Protein AF-A0A9D6J3Z9-F1 (afdb_monomer_lite)
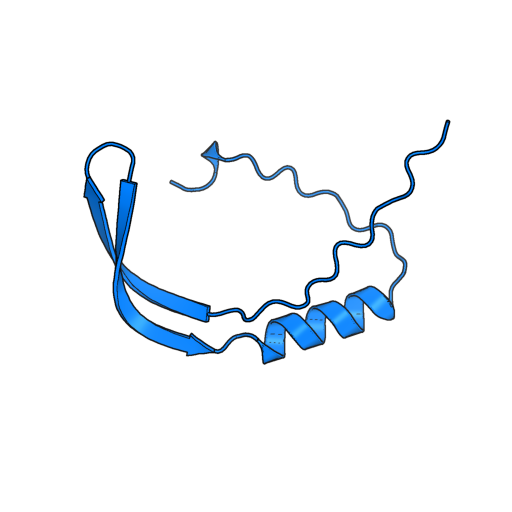
Foldseek 3Di:
DDPDPPPPPPPDWDKDFDADWDDDPPDIDGPGPDIDGCVVVVVVVVVVCVVDPDPDPPDPDDPVVPD

Sequence (67 aa):
MWFTSRRAGISAVLLGVAGRLLREGQVIHIVAERLSDLTSLLRHLEADGAAGKTAAPSLPVAVRDFH

pLDDT: mean 73.28, std 19.32, range [35.91, 96.5]

Structure (mmCIF, N/CA/C/O backbone):
data_AF-A0A9D6J3Z9-F1
#
_entry.id   AF-A0A9D6J3Z9-F1
#
loop_
_atom_site.group_PDB
_atom_site.id
_atom_site.type_symbol
_atom_site.label_atom_id
_atom_site.label_alt_id
_atom_site.label_comp_id
_atom_site.label_asym_id
_atom_site.label_entity_id
_atom_site.label_seq_id
_atom_site.pdbx_PDB_ins_code
_atom_site.Cartn_x
_atom_site.Cartn_y
_atom_site.Cartn_z
_atom_site.occupancy
_atom_site.B_iso_or_equiv
_atom_site.auth_seq_id
_atom_site.auth_comp_id
_atom_site.auth_asym_id
_atom_site.auth_atom_id
_atom_site.pdbx_PDB_model_num
ATOM 1 N N . MET A 1 1 ? 35.163 4.786 6.132 1.00 35.91 1 MET A N 1
ATOM 2 C CA . MET A 1 1 ? 34.323 3.576 6.000 1.00 35.91 1 MET A CA 1
ATOM 3 C C . MET A 1 1 ? 33.065 3.990 5.249 1.00 35.91 1 MET A C 1
ATO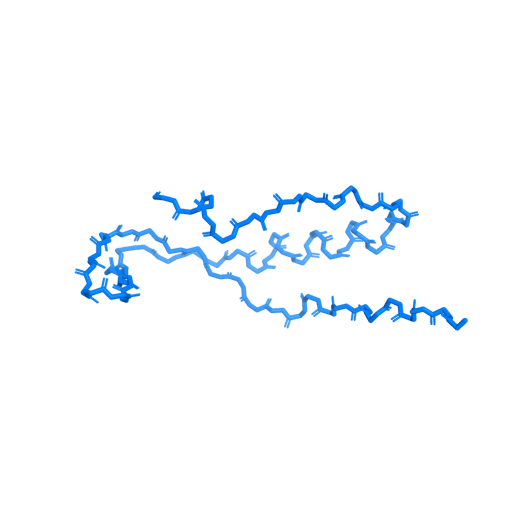M 5 O O . MET A 1 1 ? 32.292 4.769 5.784 1.00 35.91 1 MET A O 1
ATOM 9 N N . TRP A 1 2 ? 32.952 3.637 3.967 1.00 36.19 2 TRP A N 1
ATOM 10 C CA . TRP A 1 2 ? 31.861 4.098 3.099 1.00 36.19 2 TRP A CA 1
ATOM 11 C C . TRP A 1 2 ? 30.642 3.190 3.279 1.00 36.19 2 TRP A C 1
ATOM 13 O O . TRP A 1 2 ? 30.772 1.969 3.210 1.00 36.19 2 TRP A O 1
ATOM 23 N N . PHE A 1 3 ? 29.471 3.786 3.514 1.00 43.69 3 PHE A N 1
ATOM 24 C CA . PHE A 1 3 ? 28.194 3.081 3.462 1.00 43.69 3 PHE A CA 1
ATOM 25 C C . PHE A 1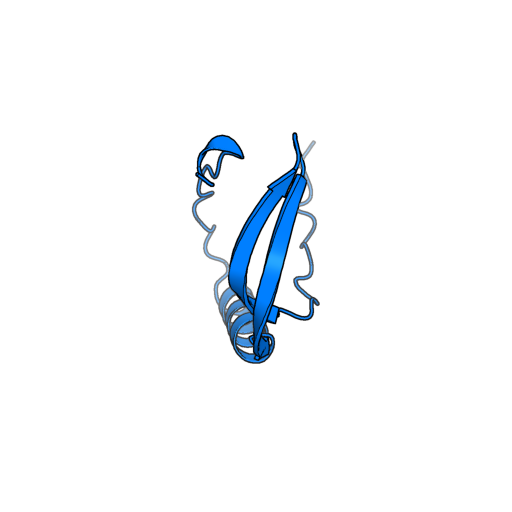 3 ? 27.961 2.629 2.019 1.00 43.69 3 PHE A C 1
ATOM 27 O O . PHE A 1 3 ? 27.734 3.439 1.123 1.00 43.69 3 PHE A O 1
ATOM 34 N N . THR A 1 4 ? 28.049 1.324 1.782 1.00 52.47 4 THR A N 1
ATOM 35 C CA . THR A 1 4 ? 27.554 0.701 0.560 1.00 52.47 4 THR A CA 1
ATOM 36 C C . THR A 1 4 ? 26.046 0.918 0.508 1.00 52.47 4 THR A C 1
ATOM 38 O O . THR A 1 4 ? 25.303 0.346 1.306 1.00 52.47 4 THR A O 1
ATOM 41 N N . SER A 1 5 ? 25.579 1.777 -0.403 1.00 52.59 5 SER A N 1
ATOM 42 C CA . SER A 1 5 ? 24.152 1.931 -0.683 1.00 52.59 5 SER A CA 1
ATOM 43 C C . SER A 1 5 ? 23.592 0.561 -1.045 1.00 52.59 5 SER A C 1
ATOM 45 O O . SER A 1 5 ? 23.848 0.042 -2.134 1.00 52.59 5 SER A O 1
ATOM 47 N N . ARG A 1 6 ? 22.862 -0.058 -0.110 1.00 51.50 6 ARG A N 1
ATOM 48 C CA . ARG A 1 6 ? 22.073 -1.251 -0.401 1.00 51.50 6 ARG A CA 1
ATOM 49 C C . ARG A 1 6 ? 21.077 -0.811 -1.457 1.00 51.50 6 ARG A C 1
ATOM 51 O O . ARG A 1 6 ? 20.203 0.003 -1.177 1.00 51.50 6 ARG A O 1
ATOM 58 N N . ARG A 1 7 ? 21.255 -1.296 -2.681 1.00 53.25 7 ARG A N 1
ATOM 59 C CA . ARG A 1 7 ? 20.252 -1.183 -3.732 1.00 53.25 7 ARG A CA 1
ATOM 60 C C . ARG A 1 7 ? 19.014 -1.889 -3.186 1.00 53.25 7 ARG A C 1
ATOM 62 O O . ARG A 1 7 ? 18.968 -3.115 -3.174 1.00 53.25 7 ARG A O 1
ATOM 69 N N . ALA A 1 8 ? 18.085 -1.129 -2.614 1.00 55.78 8 ALA A N 1
ATOM 70 C CA . ALA A 1 8 ? 16.792 -1.648 -2.217 1.00 55.78 8 ALA A CA 1
ATOM 71 C C . ALA A 1 8 ? 16.099 -2.026 -3.524 1.00 55.78 8 ALA A C 1
ATOM 73 O O . ALA A 1 8 ? 15.642 -1.155 -4.257 1.00 55.78 8 ALA A O 1
ATOM 74 N N . GLY A 1 9 ? 16.163 -3.307 -3.890 1.00 54.59 9 GLY A N 1
ATOM 75 C CA . GLY A 1 9 ? 15.428 -3.814 -5.037 1.00 54.59 9 GLY A CA 1
ATOM 76 C C . GLY A 1 9 ? 13.955 -3.548 -4.782 1.00 54.59 9 GLY A C 1
ATOM 77 O O . GLY A 1 9 ? 13.404 -4.054 -3.805 1.00 54.59 9 GLY A O 1
ATOM 78 N N . ILE A 1 10 ? 13.329 -2.734 -5.627 1.00 56.47 10 ILE A N 1
ATOM 79 C CA . ILE A 1 10 ? 11.894 -2.467 -5.552 1.00 56.47 10 ILE A CA 1
ATOM 80 C C . ILE A 1 10 ? 11.183 -3.580 -6.336 1.00 56.47 10 ILE A C 1
ATOM 82 O O . ILE A 1 10 ? 10.397 -3.334 -7.240 1.00 56.47 10 ILE A O 1
ATOM 86 N N . SER A 1 11 ? 11.469 -4.844 -6.002 1.00 59.41 11 SER A N 1
ATOM 87 C CA . SER A 1 11 ? 10.719 -5.984 -6.533 1.00 59.41 11 SER A CA 1
ATOM 88 C C . SER A 1 11 ? 9.506 -6.229 -5.635 1.00 59.41 11 SER A C 1
ATOM 90 O O . SER A 1 11 ? 9.463 -7.181 -4.854 1.00 59.41 11 SER A O 1
ATOM 92 N N . ALA A 1 12 ? 8.544 -5.312 -5.686 1.00 71.19 12 ALA A N 1
ATOM 93 C CA . ALA A 1 12 ? 7.309 -5.379 -4.915 1.00 71.19 12 ALA A CA 1
ATOM 94 C C . ALA A 1 12 ? 6.096 -5.386 -5.852 1.00 71.19 12 ALA A C 1
ATOM 96 O O . ALA A 1 12 ? 6.128 -4.821 -6.945 1.00 71.19 12 ALA A O 1
ATOM 97 N N . VAL A 1 13 ? 5.016 -6.027 -5.410 1.00 81.94 13 VAL A N 1
ATOM 98 C CA . VAL A 1 13 ? 3.682 -5.811 -5.980 1.00 81.94 13 VAL A CA 1
ATOM 99 C C . VAL A 1 13 ? 3.134 -4.536 -5.346 1.00 81.94 13 VAL A C 1
ATOM 101 O O . VAL A 1 13 ? 3.184 -4.397 -4.122 1.00 81.94 13 VAL A O 1
ATOM 104 N N . LEU A 1 14 ? 2.636 -3.605 -6.161 1.00 88.44 14 LEU A N 1
ATOM 105 C CA . LEU A 1 14 ? 2.048 -2.357 -5.678 1.00 88.44 14 LEU A CA 1
ATOM 106 C C . LEU A 1 14 ? 0.554 -2.346 -5.966 1.00 88.44 14 LEU A C 1
ATOM 108 O O . LEU A 1 14 ? 0.134 -2.421 -7.118 1.00 88.44 14 LEU A O 1
ATOM 112 N N . LEU A 1 15 ? -0.236 -2.199 -4.909 1.00 91.75 15 LEU A N 1
ATOM 113 C CA . LEU A 1 15 ? -1.686 -2.126 -4.989 1.00 91.75 15 LEU A CA 1
ATOM 114 C C . LEU A 1 15 ? -2.156 -0.748 -4.521 1.00 91.75 15 LEU A C 1
ATOM 116 O O . LEU A 1 15 ? -1.883 -0.339 -3.395 1.00 91.75 15 LEU A O 1
ATOM 120 N N . GLY A 1 16 ? -2.879 -0.040 -5.382 1.00 92.94 16 GLY A N 1
ATOM 121 C CA . GLY A 1 16 ? -3.659 1.127 -4.993 1.00 92.94 16 GLY A C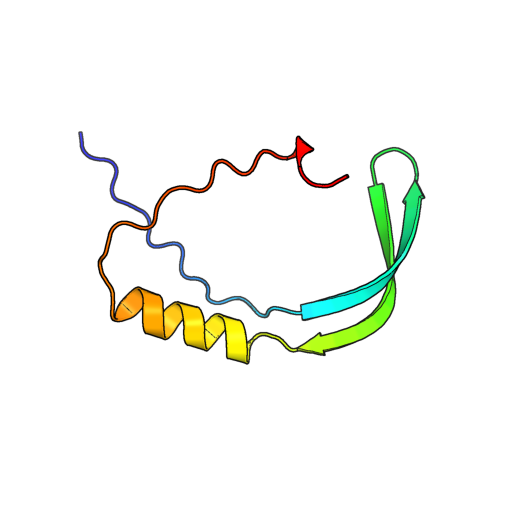A 1
ATOM 122 C C . GLY A 1 16 ? -4.978 0.684 -4.366 1.00 92.94 16 GLY A C 1
ATOM 123 O O . GLY A 1 16 ? -5.676 -0.160 -4.928 1.00 92.94 16 GLY A O 1
ATOM 124 N N . VAL A 1 17 ? -5.329 1.264 -3.220 1.00 94.25 17 VAL A N 1
ATOM 125 C CA . VAL A 1 17 ? -6.589 0.994 -2.516 1.00 94.25 17 VAL A CA 1
ATOM 126 C C . VAL A 1 17 ? -7.363 2.297 -2.376 1.00 94.25 17 VAL A C 1
ATOM 128 O O . VAL A 1 17 ? -6.834 3.276 -1.854 1.00 94.25 17 VAL A O 1
ATOM 131 N N . ALA A 1 18 ? -8.621 2.300 -2.813 1.00 93.19 18 ALA A N 1
ATOM 132 C CA . ALA A 1 18 ? -9.566 3.377 -2.542 1.00 93.19 18 ALA A CA 1
ATOM 133 C C . ALA A 1 18 ? -10.757 2.822 -1.759 1.00 93.19 18 ALA A C 1
ATOM 135 O O . ALA A 1 18 ? -11.276 1.745 -2.066 1.00 93.19 18 ALA A O 1
ATOM 136 N N . GLY A 1 19 ? -11.183 3.550 -0.734 1.00 94.31 19 GLY A N 1
ATOM 137 C CA . GLY A 1 19 ? -12.277 3.130 0.123 1.00 94.31 19 GLY A CA 1
ATOM 138 C C . GLY A 1 19 ? -12.390 3.993 1.367 1.00 94.31 19 GLY A C 1
ATOM 139 O O . GLY A 1 19 ? -11.784 5.063 1.458 1.00 94.31 19 GLY A O 1
ATOM 140 N N . ARG A 1 20 ? -13.174 3.522 2.333 1.00 94.62 20 ARG A N 1
ATOM 141 C CA . ARG A 1 20 ? -13.434 4.262 3.571 1.00 94.62 20 ARG A CA 1
ATOM 142 C C . ARG A 1 20 ? -12.351 3.999 4.605 1.00 94.62 20 ARG A C 1
ATOM 144 O O . ARG A 1 20 ? -11.976 2.853 4.842 1.00 94.62 20 ARG A O 1
ATOM 151 N N . LEU A 1 21 ? -11.890 5.071 5.238 1.00 94.88 21 LEU A N 1
ATOM 152 C CA . LEU A 1 21 ? -10.906 5.022 6.309 1.00 94.88 21 LEU A CA 1
ATOM 153 C C . LEU A 1 21 ? -11.612 4.879 7.659 1.00 94.88 21 LEU A C 1
ATOM 155 O O . LEU A 1 21 ? -12.523 5.646 7.971 1.00 94.88 21 LEU A O 1
ATOM 159 N N . LEU A 1 22 ? -11.177 3.916 8.461 1.00 94.19 22 LEU A N 1
ATOM 160 C CA . LEU A 1 22 ? -11.616 3.723 9.838 1.00 94.19 22 LEU A CA 1
ATOM 161 C C . LEU A 1 22 ? -10.392 3.781 10.748 1.00 94.19 22 LEU A C 1
ATOM 163 O O . LEU A 1 22 ? -9.331 3.265 10.404 1.00 94.19 22 LEU A O 1
ATOM 167 N N . ARG A 1 23 ? -10.532 4.399 11.919 1.00 93.19 23 ARG A N 1
ATOM 168 C CA . ARG A 1 23 ? -9.451 4.501 12.901 1.00 93.19 23 ARG A CA 1
ATOM 169 C C . ARG A 1 23 ? -9.869 3.832 14.198 1.00 93.19 23 ARG A C 1
ATOM 171 O O . ARG A 1 23 ? -10.848 4.246 14.811 1.00 93.19 23 ARG A O 1
ATOM 178 N N . GLU A 1 24 ? -9.082 2.858 14.632 1.00 92.75 24 GLU A N 1
ATOM 179 C CA . GLU A 1 24 ? -9.262 2.170 15.906 1.00 92.75 24 GLU A CA 1
ATOM 180 C C . GLU A 1 24 ? -7.990 2.333 16.743 1.00 92.75 24 GLU A C 1
ATOM 182 O O . GLU A 1 24 ? -6.968 1.678 16.534 1.00 92.75 24 GLU A O 1
ATOM 187 N N . GLY A 1 25 ? -8.017 3.306 17.657 1.00 94.06 25 GLY A N 1
ATOM 188 C CA . GLY A 1 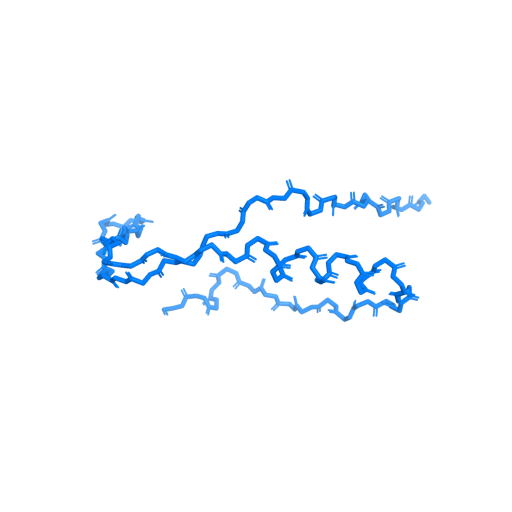25 ? -6.845 3.694 18.439 1.00 94.06 25 GLY A CA 1
ATOM 189 C C . GLY A 1 25 ? -5.675 4.146 17.553 1.00 94.06 25 GLY A C 1
ATOM 190 O O . GLY A 1 25 ? -5.704 5.236 16.970 1.00 94.06 25 GLY A O 1
ATOM 191 N N . GLN A 1 26 ? -4.633 3.310 17.494 1.00 93.94 26 GLN A N 1
ATOM 192 C CA . GLN A 1 26 ? -3.406 3.540 16.717 1.00 93.94 26 GLN A CA 1
ATOM 193 C C . GLN A 1 26 ? -3.397 2.818 15.362 1.00 93.94 26 GLN A C 1
ATOM 195 O O . GLN A 1 26 ? -2.424 2.937 14.620 1.00 93.94 26 GLN A O 1
ATOM 200 N N . VAL A 1 27 ? -4.453 2.072 15.031 1.00 94.00 27 VAL A N 1
ATOM 201 C CA . VAL A 1 27 ? -4.554 1.336 13.769 1.00 94.00 27 VAL A CA 1
ATOM 202 C C . VAL A 1 27 ? -5.475 2.085 12.813 1.00 94.00 27 VAL A C 1
ATOM 204 O O . VAL A 1 27 ? -6.563 2.532 13.184 1.00 94.00 27 VAL A O 1
ATOM 207 N N . ILE A 1 28 ? -5.023 2.228 11.568 1.00 92.44 28 ILE A N 1
ATOM 208 C CA . ILE A 1 28 ? -5.830 2.733 10.460 1.00 92.44 28 ILE A CA 1
ATOM 209 C C . ILE A 1 28 ? -6.236 1.536 9.605 1.00 92.44 28 ILE A C 1
ATOM 211 O O . ILE A 1 28 ? -5.387 0.813 9.085 1.00 92.44 28 ILE A O 1
ATOM 215 N N . HIS A 1 29 ? -7.539 1.349 9.448 1.00 91.88 29 HIS A N 1
ATOM 216 C CA . HIS A 1 29 ? -8.129 0.366 8.555 1.00 91.88 29 HIS A CA 1
ATOM 217 C C . HIS A 1 29 ? -8.666 1.071 7.315 1.00 91.88 29 HIS A C 1
ATOM 219 O O . HIS A 1 29 ? -9.244 2.154 7.399 1.00 91.88 29 HIS A O 1
ATOM 225 N N . ILE A 1 30 ? -8.522 0.429 6.161 1.00 91.81 30 ILE A N 1
ATOM 226 C CA . ILE A 1 30 ? -9.160 0.868 4.923 1.00 91.81 30 ILE A CA 1
ATOM 227 C C . ILE A 1 30 ? -10.127 -0.231 4.505 1.00 91.81 30 ILE A C 1
ATOM 229 O O . ILE A 1 30 ? -9.714 -1.349 4.195 1.00 91.81 30 ILE A O 1
ATOM 233 N N . VAL A 1 31 ? -11.420 0.083 4.496 1.00 95.00 31 VAL A N 1
ATOM 234 C CA . VAL A 1 31 ? -12.437 -0.784 3.900 1.00 95.00 31 VAL A CA 1
ATOM 235 C C . VAL A 1 31 ? -12.375 -0.565 2.397 1.00 95.00 31 VAL A C 1
ATOM 237 O O . VAL A 1 31 ? -12.880 0.437 1.893 1.00 95.00 31 VAL A O 1
ATOM 240 N N . ALA A 1 32 ? -11.690 -1.469 1.698 1.00 95.19 32 ALA A N 1
ATOM 241 C CA . ALA A 1 32 ? -11.454 -1.355 0.268 1.00 95.19 32 ALA A CA 1
ATOM 242 C C . ALA A 1 32 ? -12.766 -1.446 -0.525 1.00 95.19 32 ALA A C 1
ATOM 244 O O . ALA A 1 32 ? -13.495 -2.432 -0.439 1.00 95.19 32 ALA A O 1
ATOM 245 N N . GLU A 1 33 ? -13.032 -0.428 -1.335 1.00 96.50 33 GLU A N 1
ATOM 246 C CA . GLU A 1 33 ? -14.142 -0.406 -2.296 1.00 96.50 33 GLU A CA 1
ATOM 247 C C . GLU A 1 33 ? -13.624 -0.633 -3.720 1.00 96.50 33 GLU A C 1
ATOM 249 O O . GLU A 1 33 ? -14.326 -1.171 -4.576 1.00 96.50 33 GLU A O 1
ATOM 254 N N . ARG A 1 34 ? -12.367 -0.254 -3.972 1.00 94.94 34 ARG A N 1
ATOM 255 C CA . ARG A 1 34 ? -11.674 -0.476 -5.237 1.00 94.94 34 ARG A CA 1
ATOM 256 C C . ARG A 1 34 ? -10.206 -0.794 -4.999 1.00 94.94 34 ARG A C 1
ATOM 258 O O . ARG A 1 34 ? -9.543 -0.143 -4.193 1.00 94.94 34 ARG A O 1
ATOM 265 N N . LEU A 1 35 ? -9.712 -1.756 -5.770 1.00 95.50 35 LEU A N 1
ATOM 266 C CA . LEU A 1 35 ? -8.309 -2.138 -5.836 1.00 95.50 35 LEU A CA 1
ATOM 267 C C . LEU A 1 35 ? -7.802 -1.929 -7.262 1.00 95.50 35 LEU A C 1
ATOM 269 O O . LEU A 1 35 ? -8.481 -2.305 -8.219 1.00 95.50 35 LEU A O 1
ATOM 273 N N . SER A 1 36 ? -6.616 -1.348 -7.388 1.00 94.94 36 SER A N 1
ATOM 274 C CA . SER A 1 36 ? -5.936 -1.143 -8.667 1.00 94.94 36 SER A CA 1
ATOM 275 C C . SER A 1 36 ? -4.530 -1.711 -8.578 1.00 94.94 36 SER A C 1
ATOM 277 O O . SER A 1 36 ? -3.777 -1.342 -7.680 1.00 94.94 36 SER A O 1
ATOM 279 N N . ASP A 1 37 ? -4.154 -2.580 -9.512 1.00 92.75 37 ASP A N 1
ATOM 280 C CA . ASP A 1 37 ? -2.765 -3.017 -9.638 1.00 92.75 37 ASP A CA 1
ATOM 281 C C . ASP A 1 37 ? -1.936 -1.898 -10.282 1.00 92.75 37 ASP A C 1
ATOM 283 O O . ASP A 1 37 ? -2.214 -1.458 -11.399 1.00 92.75 37 ASP A O 1
ATOM 287 N N . LEU A 1 38 ? -0.934 -1.416 -9.551 1.00 92.19 38 LEU A N 1
ATOM 288 C CA . LEU A 1 38 ? -0.014 -0.358 -9.968 1.00 92.19 38 LEU A CA 1
ATOM 289 C C . LEU A 1 38 ? 1.411 -0.897 -10.158 1.00 92.19 38 LEU A C 1
ATOM 291 O O . LEU A 1 38 ? 2.355 -0.124 -10.330 1.00 92.19 38 LEU A O 1
ATOM 295 N N . THR A 1 39 ? 1.586 -2.220 -10.144 1.00 88.75 39 THR A N 1
ATOM 296 C CA . THR A 1 39 ? 2.895 -2.876 -10.259 1.00 88.75 39 THR A CA 1
ATOM 297 C C . THR A 1 39 ? 3.598 -2.513 -11.566 1.00 88.75 39 THR A C 1
ATOM 299 O O . THR A 1 39 ? 4.816 -2.360 -11.587 1.00 88.75 39 THR A O 1
ATOM 302 N N . SER A 1 40 ? 2.859 -2.319 -12.661 1.00 86.88 40 SER A N 1
ATOM 303 C CA . SER A 1 40 ? 3.432 -1.885 -13.942 1.00 86.88 40 SER A CA 1
ATOM 304 C C . SER A 1 40 ? 4.061 -0.491 -13.862 1.00 86.88 40 SER A C 1
ATOM 306 O O . SER A 1 40 ? 5.167 -0.292 -14.359 1.00 86.88 40 SER A O 1
ATOM 308 N N . LEU A 1 41 ? 3.405 0.452 -13.179 1.00 86.88 41 LEU A N 1
ATOM 309 C CA . LEU A 1 41 ? 3.935 1.799 -12.959 1.00 86.88 41 LEU A CA 1
ATOM 310 C C . LEU A 1 41 ? 5.191 1.760 -12.083 1.00 86.88 41 LEU A C 1
ATOM 312 O O . LEU A 1 41 ? 6.169 2.439 -12.384 1.00 86.88 41 LEU A O 1
ATOM 316 N N . LEU A 1 42 ? 5.199 0.915 -11.047 1.00 84.81 42 LEU A N 1
ATOM 317 C CA . LEU A 1 42 ? 6.376 0.718 -10.200 1.00 84.81 42 LEU A CA 1
ATOM 318 C C . LEU A 1 42 ? 7.566 0.153 -10.991 1.00 84.81 42 LEU A C 1
ATOM 320 O O . LEU A 1 42 ? 8.689 0.627 -10.838 1.00 84.81 42 LEU A O 1
ATOM 324 N N . ARG A 1 43 ? 7.315 -0.820 -11.874 1.00 84.00 43 ARG A N 1
ATOM 325 C CA . ARG A 1 43 ? 8.351 -1.401 -12.744 1.00 84.00 43 ARG A CA 1
ATOM 326 C C . ARG A 1 43 ? 8.917 -0.389 -13.735 1.00 84.00 43 ARG A C 1
ATOM 328 O O . ARG A 1 43 ? 10.113 -0.429 -14.005 1.00 84.00 43 ARG A O 1
ATOM 335 N N . HIS A 1 44 ? 8.097 0.523 -14.259 1.00 82.94 44 HIS A N 1
ATOM 336 C CA . HIS A 1 44 ? 8.605 1.611 -15.099 1.00 82.94 44 HIS A CA 1
ATOM 337 C C . HIS A 1 44 ? 9.544 2.536 -14.318 1.00 82.94 44 HIS A C 1
ATOM 339 O O . HIS A 1 44 ? 10.629 2.833 -14.804 1.00 82.94 44 HIS A O 1
ATOM 345 N N . LEU A 1 45 ? 9.198 2.902 -13.080 1.00 80.06 45 LEU A N 1
ATOM 346 C CA . LEU A 1 45 ? 10.087 3.707 -12.233 1.00 80.06 45 LEU A CA 1
ATOM 347 C C . LEU A 1 45 ? 11.406 2.989 -11.912 1.00 80.06 45 LEU A C 1
ATOM 349 O O . LEU A 1 45 ? 12.455 3.629 -11.853 1.00 80.06 45 LEU A O 1
ATOM 353 N N . GLU A 1 46 ? 11.378 1.667 -11.721 1.00 79.31 46 GLU A N 1
ATOM 354 C CA . GLU A 1 46 ? 12.599 0.871 -11.552 1.00 79.31 46 GLU A CA 1
ATOM 355 C C . GLU A 1 46 ? 13.476 0.903 -12.814 1.00 79.31 46 GLU A C 1
ATOM 357 O O . GLU A 1 46 ? 14.695 1.069 -12.709 1.00 79.31 46 GLU A O 1
ATOM 362 N N . ALA A 1 47 ? 12.870 0.789 -13.999 1.00 76.06 47 ALA A N 1
ATOM 363 C CA . ALA A 1 47 ? 13.583 0.875 -15.270 1.00 76.06 47 ALA A CA 1
ATOM 364 C C . ALA A 1 47 ? 14.206 2.268 -15.485 1.00 76.06 47 ALA A C 1
ATOM 366 O O . ALA A 1 47 ? 15.387 2.364 -15.827 1.00 76.06 47 ALA A O 1
ATOM 367 N N . ASP A 1 48 ? 13.461 3.338 -15.200 1.00 73.00 48 ASP A N 1
ATOM 368 C CA . ASP A 1 48 ? 13.943 4.719 -15.319 1.00 73.00 48 ASP A CA 1
ATOM 369 C C . ASP A 1 48 ? 15.055 5.023 -14.304 1.00 73.00 48 ASP A C 1
ATOM 371 O O . ASP A 1 48 ? 16.093 5.592 -14.652 1.00 73.00 48 ASP A O 1
ATOM 375 N N . GLY A 1 49 ? 14.897 4.5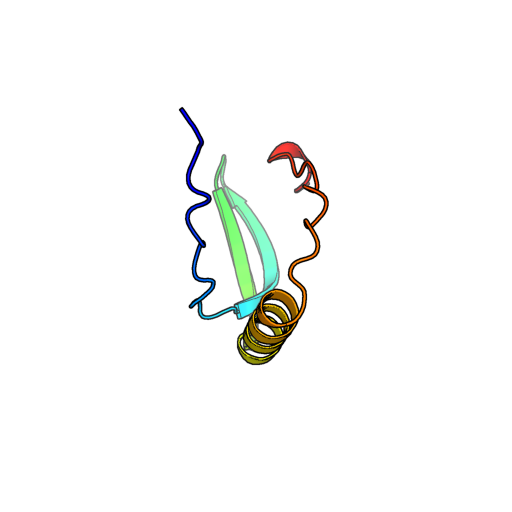79 -13.053 1.00 66.56 49 GLY A N 1
ATOM 376 C CA . GLY A 1 49 ? 15.924 4.706 -12.015 1.00 66.56 49 GLY A CA 1
ATOM 377 C C . GLY A 1 49 ? 17.180 3.871 -12.296 1.00 66.56 49 GLY A C 1
ATOM 378 O O . GLY A 1 49 ? 18.273 4.222 -11.848 1.00 66.56 49 GLY A O 1
ATOM 379 N N . ALA A 1 50 ? 17.059 2.782 -13.061 1.00 61.00 50 ALA A N 1
ATOM 380 C CA . ALA A 1 50 ? 18.204 2.016 -13.544 1.00 61.00 50 ALA A CA 1
ATOM 381 C C . ALA A 1 50 ? 18.936 2.717 -14.704 1.00 61.00 50 ALA A C 1
ATOM 383 O O . ALA A 1 50 ? 20.157 2.583 -14.809 1.00 61.00 50 ALA A O 1
ATOM 384 N N . ALA A 1 51 ? 18.217 3.471 -15.542 1.00 60.03 51 ALA A N 1
ATOM 385 C CA . ALA A 1 51 ? 18.777 4.232 -16.660 1.00 60.03 51 ALA A CA 1
ATOM 386 C C . ALA A 1 51 ? 19.408 5.572 -16.224 1.00 60.03 51 ALA A C 1
ATOM 388 O O . ALA A 1 51 ? 20.386 6.021 -16.823 1.00 60.03 51 ALA A O 1
ATOM 389 N N . GLY A 1 52 ? 18.894 6.195 -15.161 1.00 51.97 52 GLY A N 1
ATOM 390 C CA . GLY A 1 52 ? 19.386 7.460 -14.619 1.00 51.97 52 GLY A CA 1
ATOM 391 C C . GLY A 1 52 ? 20.103 7.294 -13.282 1.00 51.97 52 GLY A C 1
ATOM 392 O O . GLY A 1 52 ? 19.493 7.419 -12.224 1.00 51.97 52 GLY A O 1
ATOM 393 N N . LYS A 1 53 ? 21.431 7.115 -13.293 1.00 51.22 53 LYS A N 1
ATOM 394 C CA . LYS A 1 53 ? 22.259 7.295 -12.086 1.00 51.22 53 LYS A CA 1
ATOM 395 C C . LYS A 1 53 ? 22.462 8.790 -11.810 1.00 51.22 53 LYS A C 1
ATOM 397 O O . LYS A 1 53 ? 23.582 9.293 -11.842 1.00 51.22 53 LYS A O 1
ATOM 402 N N . THR A 1 54 ? 21.380 9.504 -11.537 1.00 52.25 54 THR A N 1
ATOM 403 C CA . THR A 1 54 ? 21.430 10.853 -10.971 1.00 52.25 54 THR A CA 1
ATOM 404 C C . THR A 1 54 ? 20.957 10.733 -9.535 1.00 52.25 54 THR A C 1
ATOM 406 O O . THR A 1 54 ? 19.905 10.156 -9.279 1.00 52.25 54 THR A O 1
ATOM 409 N N . ALA A 1 55 ? 21.782 11.192 -8.591 1.00 57.66 55 ALA A N 1
ATOM 410 C CA . ALA A 1 55 ? 21.487 11.142 -7.166 1.00 57.66 55 ALA A CA 1
ATOM 411 C C . ALA A 1 55 ? 20.093 11.732 -6.909 1.00 57.66 55 ALA A C 1
ATOM 413 O O . ALA A 1 55 ? 19.895 12.939 -7.034 1.00 57.66 55 ALA A O 1
ATOM 414 N N . ALA A 1 56 ? 19.125 10.863 -6.617 1.00 58.12 56 ALA A N 1
ATOM 415 C CA . ALA A 1 56 ? 17.769 11.283 -6.326 1.00 58.12 56 ALA A CA 1
ATOM 416 C C . ALA A 1 56 ? 17.800 12.182 -5.078 1.00 58.12 56 ALA A C 1
ATOM 418 O O . ALA A 1 56 ? 18.436 11.806 -4.086 1.00 58.12 56 ALA A O 1
ATOM 419 N N . PRO A 1 57 ? 17.152 13.359 -5.098 1.00 53.59 57 PRO A N 1
ATOM 420 C CA . PRO A 1 57 ? 17.007 14.161 -3.896 1.00 53.59 57 PRO A CA 1
ATOM 421 C C . PRO A 1 57 ? 16.251 13.329 -2.857 1.00 53.59 57 PRO A C 1
ATOM 423 O O . PRO A 1 57 ? 15.162 12.818 -3.121 1.00 53.59 57 PRO A O 1
ATOM 426 N N . SER A 1 58 ? 16.845 13.159 -1.676 1.00 57.62 58 SER A N 1
ATOM 427 C CA . SER A 1 58 ? 16.170 12.539 -0.542 1.00 57.62 58 SER A CA 1
ATOM 428 C C . SER A 1 58 ? 15.017 13.448 -0.135 1.00 57.62 58 SER A C 1
ATOM 430 O O . SER A 1 58 ? 15.246 14.495 0.468 1.00 57.62 58 SER A O 1
ATOM 432 N N . LEU A 1 59 ? 13.790 13.076 -0.492 1.00 59.72 59 LEU A N 1
ATOM 433 C CA . LEU A 1 59 ? 12.602 13.731 0.040 1.00 59.72 59 LEU A CA 1
ATOM 434 C C . LEU A 1 59 ? 12.539 13.403 1.539 1.00 59.72 59 LEU A C 1
ATOM 436 O O . LEU A 1 59 ? 12.457 12.220 1.884 1.00 59.72 59 LEU A O 1
ATOM 440 N N . PRO A 1 60 ? 12.629 14.399 2.437 1.00 52.94 60 PRO A N 1
ATOM 441 C CA . PRO A 1 60 ? 12.504 14.165 3.866 1.00 52.94 60 PRO A CA 1
ATOM 442 C C . PRO A 1 60 ? 11.031 13.892 4.178 1.00 52.94 60 PRO A C 1
ATOM 444 O O . PRO A 1 60 ? 10.292 14.796 4.544 1.00 52.94 60 PRO A O 1
ATOM 447 N N . VAL A 1 61 ? 10.589 12.652 3.975 1.00 53.69 61 VAL A N 1
ATOM 448 C CA . VAL A 1 61 ? 9.238 12.221 4.344 1.00 53.69 61 VAL A CA 1
ATOM 449 C C . VAL A 1 61 ? 9.266 11.831 5.815 1.00 53.69 61 VAL A C 1
ATOM 451 O O . VAL A 1 61 ? 9.903 10.840 6.189 1.00 53.69 61 VAL A O 1
ATOM 454 N N . ALA A 1 62 ? 8.602 12.614 6.661 1.00 57.91 62 ALA A N 1
ATOM 455 C CA . ALA A 1 62 ? 8.396 12.255 8.053 1.00 57.91 62 ALA A CA 1
ATOM 456 C C . ALA A 1 62 ? 7.095 11.454 8.176 1.00 57.91 62 ALA A C 1
ATOM 458 O O . ALA A 1 62 ? 6.095 11.742 7.529 1.00 57.91 62 ALA A O 1
ATOM 459 N N . VAL A 1 63 ? 7.064 10.480 9.089 1.00 42.41 63 VAL A N 1
ATOM 460 C CA . VAL A 1 63 ? 5.853 9.693 9.414 1.00 42.41 63 VAL A CA 1
ATOM 461 C C . VAL A 1 63 ? 4.654 10.586 9.800 1.00 42.41 63 VAL A C 1
ATOM 463 O O . VAL A 1 63 ? 3.511 10.156 9.718 1.00 42.41 63 VAL A O 1
ATOM 466 N N . ARG A 1 64 ? 4.904 11.847 10.180 1.00 55.38 64 ARG A N 1
ATOM 467 C CA . ARG A 1 64 ? 3.893 12.860 10.526 1.00 55.38 64 ARG A CA 1
ATOM 468 C C . ARG A 1 64 ? 3.168 13.478 9.325 1.00 55.38 64 ARG A C 1
ATOM 470 O O . ARG A 1 64 ? 2.179 14.162 9.546 1.00 55.38 64 ARG A O 1
ATOM 477 N N . ASP A 1 65 ? 3.632 13.252 8.099 1.00 52.03 65 ASP A N 1
ATOM 478 C CA . ASP A 1 65 ? 3.075 13.898 6.900 1.00 52.03 65 ASP A CA 1
ATOM 479 C C . ASP A 1 65 ? 1.856 13.150 6.324 1.00 52.03 65 ASP A C 1
ATOM 481 O O . ASP A 1 65 ? 1.217 13.620 5.386 1.00 52.03 65 ASP A O 1
ATOM 485 N N . PHE A 1 66 ? 1.502 11.998 6.903 1.00 53.75 66 PHE A N 1
ATOM 486 C CA . PHE A 1 66 ? 0.287 11.251 6.585 1.00 53.75 66 PHE A CA 1
ATOM 487 C C . PHE A 1 66 ? -0.792 11.586 7.624 1.00 53.75 66 PHE A C 1
ATOM 489 O O . PHE A 1 66 ? -0.877 10.938 8.671 1.00 53.75 66 PHE A O 1
ATOM 496 N N . HIS A 1 67 ? -1.568 12.637 7.350 1.00 44.78 67 HIS A N 1
ATOM 497 C CA . HIS A 1 67 ? -2.696 13.088 8.171 1.00 44.78 67 HIS A CA 1
ATOM 498 C C . HIS A 1 67 ? -4.046 12.691 7.575 1.00 44.78 67 HIS A C 1
ATOM 500 O O . HIS A 1 67 ? -4.210 12.825 6.342 1.00 44.78 67 HIS A O 1
#

Radius of gyration: 16.44 Å; chains: 1; bounding box: 48×20×35 Å

Secondary structure (DSSP, 8-state):
--------------EEEEEEEEEETTEEEEEEEEEEE-HHHHHHHHHHHHH--S--------GGG--